Protein AF-A0A178IEM2-F1 (afdb_monomer_lite)

Foldseek 3Di:
DLVVLLVLLVQLVVCVVVVVVVSNVVSLVVLVVCLVVCPVPDDPVLNVCNVVVVSVVNNVVSVVVVVPD

Secondary structure (DSSP, 8-state):
-HHHHHHHHHHHHHHHHTT-HHHHHHHHHHHHHHHHHTTTTS-HHHHHHHHTT-HHHHHHHHHHHHS--

pLDDT: mean 90.11, std 8.6, range [43.5, 96.44]

Sequence (69 aa):
MEHEIKESLILLLRGIKNTDGVAVAKEIARLDEFASRGRGRLHAQLEHFLAGRSYVKALRFLEERETGG

Organism: NCBI:txid1184151

Radius of gyration: 11.5 Å; chains: 1; bounding box: 24×24×31 Å

Structure (mmCIF, N/CA/C/O backbone):
data_AF-A0A178IEM2-F1
#
_entry.id   AF-A0A178IEM2-F1
#
loop_
_atom_site.group_PDB
_atom_site.id
_atom_site.type_symbol
_atom_site.label_atom_id
_atom_site.label_alt_id
_atom_site.label_comp_id
_atom_site.label_asym_id
_atom_site.label_entity_id
_atom_site.label_seq_id
_atom_site.pdbx_PDB_ins_code
_atom_site.Cartn_x
_atom_site.Cartn_y
_atom_site.Cartn_z
_atom_site.occupancy
_atom_site.B_iso_or_equiv
_atom_site.auth_seq_id
_atom_site.auth_comp_id
_atom_site.auth_asym_id
_atom_site.auth_atom_id
_atom_site.pdbx_PDB_model_num
ATOM 1 N N . MET A 1 1 ? 0.181 -3.333 11.039 1.00 83.12 1 MET A N 1
ATOM 2 C CA . MET A 1 1 ? -0.620 -3.528 9.814 1.00 83.12 1 MET A CA 1
ATOM 3 C C . MET A 1 1 ? -1.122 -2.218 9.214 1.00 83.12 1 MET A C 1
ATOM 5 O O . MET A 1 1 ? -0.647 -1.900 8.141 1.00 83.12 1 MET A O 1
ATOM 9 N N . GLU A 1 2 ? -1.988 -1.415 9.849 1.00 87.25 2 GLU A N 1
ATOM 10 C CA . GLU A 1 2 ? -2.421 -0.122 9.255 1.00 87.25 2 GLU A CA 1
ATOM 11 C C . GLU A 1 2 ? -1.248 0.837 8.979 1.00 87.25 2 GLU A C 1
ATOM 13 O O . GLU A 1 2 ? -1.166 1.411 7.896 1.00 87.25 2 GLU A O 1
ATOM 18 N N . HIS A 1 3 ? -0.286 0.922 9.904 1.00 90.38 3 HIS A N 1
ATOM 19 C CA . HIS A 1 3 ? 0.952 1.685 9.710 1.00 90.38 3 HIS A CA 1
ATOM 20 C C . HIS A 1 3 ? 1.801 1.157 8.535 1.00 90.38 3 HIS A C 1
ATOM 22 O O . HIS A 1 3 ? 2.257 1.923 7.698 1.00 90.38 3 HIS A O 1
ATOM 28 N N . GLU A 1 4 ? 1.938 -0.165 8.403 1.00 91.44 4 GLU A N 1
ATOM 29 C CA . GLU A 1 4 ? 2.692 -0.793 7.304 1.00 91.44 4 GLU A CA 1
ATOM 30 C C . GLU A 1 4 ? 1.998 -0.613 5.944 1.00 91.44 4 GLU A C 1
ATOM 32 O O . GLU A 1 4 ? 2.660 -0.433 4.919 1.00 91.44 4 GLU A O 1
ATOM 37 N N . ILE A 1 5 ? 0.659 -0.629 5.928 1.00 92.38 5 ILE A N 1
ATOM 38 C CA . ILE A 1 5 ? -0.150 -0.300 4.750 1.00 92.38 5 ILE A CA 1
ATOM 39 C C . ILE A 1 5 ? 0.096 1.160 4.368 1.00 92.38 5 ILE A C 1
ATOM 41 O O . ILE A 1 5 ? 0.359 1.436 3.201 1.00 92.38 5 ILE A O 1
ATOM 45 N N . LYS A 1 6 ? 0.074 2.085 5.336 1.00 94.00 6 LYS A N 1
ATOM 46 C CA . LYS A 1 6 ? 0.372 3.506 5.113 1.00 94.00 6 LYS A CA 1
ATOM 47 C C . LYS A 1 6 ? 1.758 3.702 4.499 1.00 94.00 6 LYS A C 1
ATOM 49 O O . LYS A 1 6 ? 1.867 4.359 3.466 1.00 94.00 6 LYS A O 1
ATOM 54 N N . GLU A 1 7 ? 2.796 3.104 5.081 1.00 95.31 7 GLU A N 1
ATOM 55 C CA . GLU A 1 7 ? 4.155 3.171 4.532 1.00 95.31 7 GLU A CA 1
ATOM 56 C C . GLU A 1 7 ? 4.214 2.631 3.099 1.00 95.31 7 GLU A C 1
ATOM 58 O O . GLU A 1 7 ? 4.776 3.281 2.218 1.00 95.31 7 GLU A O 1
ATOM 63 N N . SER A 1 8 ? 3.567 1.493 2.837 1.00 95.31 8 SER A N 1
ATOM 64 C CA . SER A 1 8 ? 3.552 0.887 1.500 1.00 95.31 8 SER A CA 1
ATOM 65 C C . SER A 1 8 ? 2.804 1.753 0.478 1.00 95.31 8 SER A C 1
ATOM 67 O O . SER A 1 8 ? 3.225 1.869 -0.670 1.00 95.31 8 SER A O 1
ATOM 69 N N . LEU A 1 9 ? 1.726 2.435 0.884 1.00 95.31 9 LEU A N 1
ATOM 70 C CA . LEU A 1 9 ? 1.015 3.406 0.043 1.00 95.31 9 LEU A CA 1
ATOM 71 C C . LEU A 1 9 ? 1.888 4.628 -0.279 1.00 95.31 9 LEU A C 1
ATOM 73 O O . LEU A 1 9 ? 1.906 5.085 -1.422 1.00 95.31 9 LEU A O 1
ATOM 77 N N . ILE A 1 10 ? 2.638 5.143 0.698 1.00 95.94 10 ILE A N 1
ATOM 78 C CA . ILE A 1 10 ? 3.575 6.257 0.492 1.00 95.94 10 ILE A CA 1
ATOM 79 C C . ILE A 1 10 ? 4.688 5.843 -0.478 1.00 95.94 10 ILE A C 1
ATOM 81 O O . ILE A 1 10 ? 4.991 6.579 -1.422 1.00 95.94 10 ILE A O 1
ATOM 85 N N . LEU A 1 11 ? 5.279 4.661 -0.279 1.00 95.81 11 LEU A N 1
ATOM 86 C CA . LEU A 1 11 ? 6.322 4.121 -1.153 1.00 95.81 11 LEU A CA 1
ATOM 87 C C . LEU A 1 11 ? 5.801 3.867 -2.569 1.00 95.81 11 LEU A C 1
ATOM 89 O O . LEU A 1 11 ? 6.483 4.224 -3.530 1.00 95.81 11 LEU A O 1
ATOM 93 N N . LEU A 1 12 ? 4.578 3.351 -2.710 1.00 95.56 12 LEU A N 1
ATOM 94 C CA . LEU A 1 12 ? 3.914 3.174 -3.998 1.00 95.56 12 LEU A CA 1
ATOM 95 C C . LEU A 1 12 ? 3.773 4.506 -4.745 1.00 95.56 12 LEU A C 1
ATOM 97 O O . LEU A 1 12 ? 4.194 4.620 -5.895 1.00 95.56 12 LEU A O 1
ATOM 101 N N . LEU A 1 13 ? 3.214 5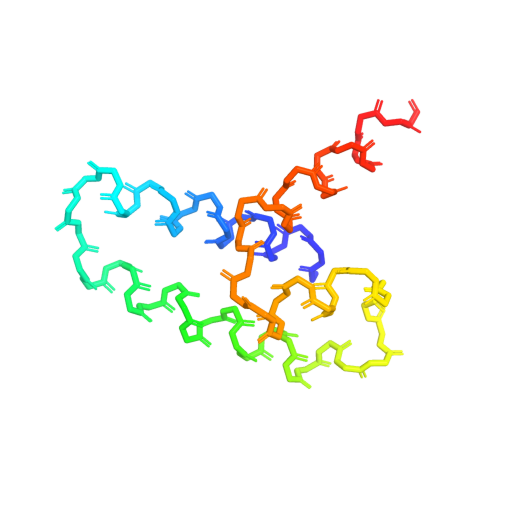.532 -4.096 1.00 95.00 13 LEU A N 1
ATOM 102 C CA . LEU A 1 13 ? 3.025 6.850 -4.712 1.00 95.00 13 LEU A CA 1
ATOM 103 C C . LEU A 1 13 ? 4.362 7.519 -5.049 1.00 95.00 13 LEU A C 1
ATOM 105 O O . LEU A 1 13 ? 4.493 8.160 -6.094 1.00 95.00 13 LEU A O 1
ATOM 109 N N . ARG A 1 14 ? 5.380 7.333 -4.203 1.00 96.06 14 ARG A N 1
ATOM 110 C CA . ARG A 1 14 ? 6.747 7.783 -4.480 1.00 96.06 14 ARG A CA 1
ATOM 111 C C . ARG A 1 14 ? 7.346 7.054 -5.685 1.00 96.06 14 ARG A C 1
ATOM 113 O O . ARG A 1 14 ? 7.979 7.704 -6.512 1.00 96.06 14 ARG A O 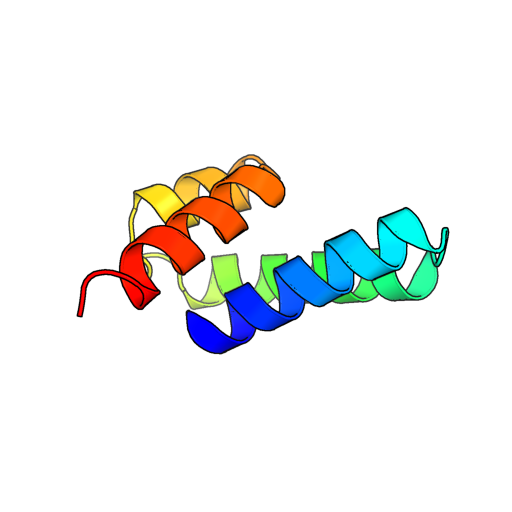1
ATOM 120 N N . GLY A 1 15 ? 7.133 5.744 -5.804 1.00 95.19 15 GLY A N 1
ATOM 121 C CA . GLY A 1 15 ? 7.548 4.944 -6.957 1.00 95.19 15 GLY A CA 1
ATOM 122 C C . GLY A 1 15 ? 6.893 5.431 -8.249 1.00 95.19 15 GLY A C 1
ATOM 123 O O . GLY A 1 15 ? 7.594 5.680 -9.225 1.00 95.19 15 GLY A O 1
ATOM 124 N N . ILE A 1 16 ? 5.579 5.689 -8.223 1.00 93.75 16 ILE A N 1
ATOM 125 C CA . ILE A 1 16 ? 4.840 6.275 -9.355 1.00 93.75 16 ILE A CA 1
ATOM 126 C C . ILE A 1 16 ? 5.444 7.631 -9.740 1.00 93.75 16 ILE A C 1
ATOM 128 O O . ILE A 1 16 ? 5.743 7.860 -10.909 1.00 93.75 16 ILE A O 1
ATOM 132 N N . LYS A 1 17 ? 5.685 8.515 -8.760 1.00 95.25 17 LYS A N 1
ATOM 133 C CA . LYS A 1 17 ? 6.279 9.841 -8.995 1.00 95.25 17 LYS A CA 1
ATOM 134 C C . LYS A 1 17 ? 7.678 9.762 -9.618 1.00 95.25 17 LYS A C 1
ATOM 136 O O . LYS A 1 17 ? 8.015 10.595 -10.452 1.00 95.25 17 LYS A O 1
ATOM 141 N N . ASN A 1 18 ? 8.485 8.782 -9.216 1.00 96.00 18 ASN A N 1
ATOM 142 C CA . ASN A 1 18 ? 9.842 8.583 -9.733 1.00 96.00 18 ASN A CA 1
ATOM 143 C C . ASN A 1 18 ? 9.894 7.708 -10.995 1.00 96.00 18 ASN A C 1
ATOM 145 O O . ASN A 1 18 ? 10.981 7.461 -11.505 1.00 96.00 18 ASN A O 1
ATOM 149 N N . THR A 1 19 ? 8.750 7.244 -11.511 1.00 95.50 19 THR A N 1
ATOM 150 C CA . THR A 1 19 ? 8.680 6.280 -12.628 1.00 95.50 19 THR A CA 1
ATOM 151 C C . THR A 1 19 ? 9.447 4.974 -12.335 1.00 95.50 19 THR A C 1
ATOM 153 O O . THR A 1 19 ? 9.947 4.303 -13.234 1.00 95.50 19 THR A O 1
ATOM 156 N N . ASP A 1 20 ? 9.535 4.583 -11.062 1.00 96.19 20 ASP A N 1
ATOM 157 C CA . ASP A 1 20 ? 10.190 3.346 -10.631 1.00 96.19 20 ASP A CA 1
ATOM 158 C C . ASP A 1 20 ? 9.192 2.181 -10.687 1.00 96.19 20 ASP A C 1
ATOM 160 O O . ASP A 1 20 ? 8.498 1.863 -9.718 1.00 96.19 20 ASP A O 1
ATOM 164 N N . GLY A 1 21 ? 9.089 1.558 -11.863 1.00 93.06 21 GLY A N 1
ATOM 165 C CA . GLY A 1 21 ? 8.149 0.461 -12.106 1.00 93.06 21 GLY A CA 1
ATOM 166 C C . GLY A 1 21 ? 8.390 -0.773 -11.229 1.00 93.06 21 GLY A C 1
ATOM 167 O O . GLY A 1 21 ? 7.437 -1.479 -10.896 1.00 93.06 21 GLY A O 1
ATOM 168 N N . VAL A 1 22 ? 9.636 -1.013 -10.807 1.00 94.62 22 VAL A N 1
ATOM 169 C CA . VAL A 1 22 ? 9.987 -2.144 -9.934 1.00 94.62 22 VAL A CA 1
ATOM 170 C C . VAL A 1 22 ? 9.473 -1.887 -8.521 1.00 94.62 22 VAL A C 1
ATOM 172 O O . VAL A 1 22 ? 8.823 -2.758 -7.937 1.00 94.62 22 VAL A O 1
ATOM 175 N N . ALA A 1 23 ? 9.702 -0.683 -7.989 1.00 93.25 23 ALA A N 1
ATOM 176 C CA . ALA A 1 23 ? 9.166 -0.280 -6.694 1.00 93.25 23 ALA A CA 1
ATOM 177 C C . ALA A 1 23 ? 7.631 -0.309 -6.693 1.00 93.25 23 ALA A C 1
ATOM 179 O O . ALA A 1 23 ? 7.027 -0.850 -5.771 1.00 93.25 23 ALA A O 1
ATOM 180 N N . VAL A 1 24 ? 6.991 0.190 -7.754 1.00 94.62 24 VAL A N 1
ATOM 181 C CA . VAL A 1 24 ? 5.526 0.170 -7.886 1.00 94.62 24 VAL A CA 1
ATOM 182 C C . VAL A 1 24 ? 4.975 -1.255 -7.855 1.00 94.62 24 VAL A C 1
ATOM 184 O O . VAL A 1 24 ? 4.070 -1.541 -7.073 1.00 94.62 24 VAL A O 1
ATOM 187 N N . ALA A 1 25 ? 5.530 -2.169 -8.656 1.00 95.00 25 ALA A N 1
ATOM 188 C CA . ALA A 1 25 ? 5.070 -3.557 -8.691 1.00 95.00 25 ALA A CA 1
ATOM 189 C C . ALA A 1 25 ? 5.243 -4.260 -7.333 1.00 95.00 25 ALA A C 1
ATOM 191 O O . ALA A 1 25 ? 4.345 -4.978 -6.888 1.00 95.00 25 ALA A O 1
ATOM 192 N N . LYS A 1 26 ? 6.370 -4.013 -6.653 1.00 96.44 26 LYS A N 1
ATOM 193 C CA . LYS A 1 26 ? 6.652 -4.562 -5.323 1.00 96.44 26 LYS A CA 1
ATOM 194 C C . LYS A 1 26 ? 5.634 -4.089 -4.284 1.00 96.44 26 LYS A C 1
ATOM 196 O O . LYS A 1 26 ? 5.079 -4.914 -3.560 1.00 96.44 26 LYS A O 1
ATOM 201 N N . GLU A 1 27 ? 5.367 -2.787 -4.225 1.00 95.81 27 GLU A N 1
ATOM 202 C CA . GLU A 1 27 ? 4.446 -2.240 -3.227 1.00 95.81 27 GLU A CA 1
ATOM 203 C C . GLU A 1 27 ? 2.988 -2.619 -3.527 1.00 95.81 27 GLU A C 1
ATOM 205 O O . GLU A 1 27 ? 2.234 -2.880 -2.594 1.00 95.81 27 GLU A O 1
ATOM 210 N N . ILE A 1 28 ? 2.593 -2.764 -4.802 1.00 94.12 28 ILE A N 1
ATOM 211 C CA . ILE A 1 28 ? 1.276 -3.318 -5.170 1.00 94.12 28 ILE A CA 1
ATOM 212 C C . ILE A 1 28 ? 1.116 -4.741 -4.628 1.00 94.12 28 ILE A C 1
ATOM 214 O O . ILE A 1 28 ? 0.103 -5.034 -3.994 1.00 94.12 28 ILE A O 1
ATOM 218 N N . ALA A 1 29 ? 2.104 -5.615 -4.844 1.00 94.62 29 ALA A N 1
ATOM 219 C CA . ALA A 1 29 ? 2.052 -6.992 -4.352 1.00 94.62 29 ALA A CA 1
ATOM 220 C C . ALA A 1 29 ? 1.984 -7.045 -2.817 1.00 94.62 29 ALA A C 1
ATOM 222 O O . ALA A 1 29 ? 1.223 -7.824 -2.245 1.00 94.62 29 ALA A O 1
ATOM 223 N N . ARG A 1 30 ? 2.734 -6.166 -2.145 1.00 94.38 30 ARG A N 1
ATOM 224 C CA . ARG A 1 30 ? 2.727 -6.051 -0.685 1.00 94.38 30 ARG A CA 1
ATOM 225 C C . ARG A 1 30 ? 1.373 -5.578 -0.147 1.00 94.38 30 ARG A C 1
ATOM 227 O O . ARG A 1 30 ? 0.876 -6.124 0.834 1.00 94.38 30 ARG A O 1
ATOM 234 N N . LEU A 1 31 ? 0.754 -4.595 -0.800 1.00 93.12 31 LEU A N 1
ATOM 235 C CA . LEU A 1 31 ? -0.579 -4.099 -0.447 1.00 93.12 31 LEU A CA 1
ATOM 236 C C . LEU A 1 31 ? -1.668 -5.157 -0.660 1.00 93.12 31 LEU A C 1
ATOM 238 O O . LEU A 1 31 ? -2.587 -5.239 0.152 1.00 93.12 31 LEU A O 1
ATOM 242 N N . ASP A 1 32 ? -1.556 -5.979 -1.704 1.00 91.56 32 ASP A N 1
ATOM 243 C CA . ASP A 1 32 ? -2.474 -7.097 -1.947 1.00 91.56 32 ASP A CA 1
ATOM 244 C C . ASP A 1 32 ? -2.354 -8.178 -0.858 1.00 91.56 32 ASP A C 1
ATOM 246 O O . ASP A 1 32 ? -3.361 -8.653 -0.325 1.00 91.56 32 ASP A O 1
ATOM 250 N N . GLU A 1 33 ? -1.123 -8.485 -0.429 1.00 92.31 33 GLU A N 1
ATOM 251 C CA . GLU A 1 33 ? -0.882 -9.381 0.704 1.00 92.31 33 GLU A CA 1
ATOM 252 C C . GLU A 1 33 ? -1.505 -8.825 1.991 1.00 92.31 33 GLU A C 1
ATOM 254 O O . GLU A 1 33 ? -2.207 -9.551 2.700 1.00 92.31 33 GLU A O 1
ATOM 259 N N . PHE A 1 34 ? -1.309 -7.536 2.283 1.00 90.44 34 PHE A N 1
ATOM 260 C CA . PHE A 1 34 ? -1.918 -6.901 3.450 1.00 90.44 34 PHE A CA 1
ATOM 261 C C . PHE A 1 34 ? -3.445 -6.891 3.383 1.00 90.44 34 PHE A C 1
ATOM 263 O O . PHE A 1 34 ? -4.087 -7.159 4.396 1.00 90.44 34 PHE A O 1
ATOM 270 N N . ALA A 1 35 ? -4.037 -6.640 2.215 1.00 88.12 35 ALA A N 1
ATOM 271 C CA . ALA A 1 35 ? -5.485 -6.695 2.032 1.00 88.12 35 ALA A CA 1
ATOM 272 C C . ALA A 1 35 ? -6.029 -8.119 2.232 1.00 88.12 35 ALA A C 1
ATOM 274 O O . ALA A 1 35 ? -7.073 -8.314 2.853 1.00 88.12 35 ALA A O 1
ATOM 275 N N . SER A 1 36 ? -5.304 -9.133 1.757 1.00 89.00 36 SER A N 1
ATOM 276 C CA . SER A 1 36 ? -5.685 -10.536 1.933 1.00 89.00 36 SER A CA 1
ATOM 277 C C . SER A 1 36 ? -5.514 -11.020 3.374 1.00 89.00 36 SER A C 1
ATOM 279 O O . SER A 1 36 ? -6.389 -11.714 3.886 1.00 89.00 36 SER A O 1
ATOM 281 N N . ARG A 1 37 ? -4.434 -10.626 4.059 1.00 88.44 37 ARG A N 1
ATOM 282 C CA . ARG A 1 37 ? -4.179 -10.966 5.472 1.00 88.44 37 ARG A CA 1
ATOM 283 C C . ARG A 1 37 ? -5.050 -10.181 6.446 1.00 88.44 37 ARG A C 1
ATOM 285 O O . ARG A 1 37 ? -5.372 -10.672 7.523 1.00 88.44 37 ARG A O 1
ATOM 292 N N . GLY A 1 38 ? -5.390 -8.953 6.082 1.00 83.25 38 GLY A N 1
ATOM 293 C CA . GLY A 1 38 ? -6.181 -8.034 6.885 1.00 83.25 38 GLY A CA 1
ATOM 294 C C . GLY A 1 38 ? -7.689 -8.184 6.700 1.00 83.25 38 GLY A C 1
ATOM 295 O O . GLY A 1 38 ? -8.435 -7.453 7.350 1.00 83.25 38 GLY A O 1
ATOM 296 N N . ARG A 1 39 ? -8.146 -9.109 5.842 1.00 80.00 39 ARG A N 1
ATOM 297 C CA . ARG A 1 39 ? -9.567 -9.281 5.530 1.00 80.00 39 ARG A CA 1
ATOM 298 C C . ARG A 1 39 ? -10.382 -9.574 6.795 1.00 80.00 39 ARG A C 1
ATOM 300 O O . ARG A 1 39 ? -10.119 -10.557 7.484 1.00 80.00 39 ARG A O 1
ATOM 307 N N . GLY A 1 40 ? -11.343 -8.708 7.118 1.00 79.50 40 GLY A N 1
ATOM 308 C CA . GLY A 1 40 ? -12.156 -8.795 8.343 1.00 79.50 40 GLY A CA 1
ATOM 309 C C . GLY A 1 40 ? -11.474 -8.313 9.634 1.00 79.50 40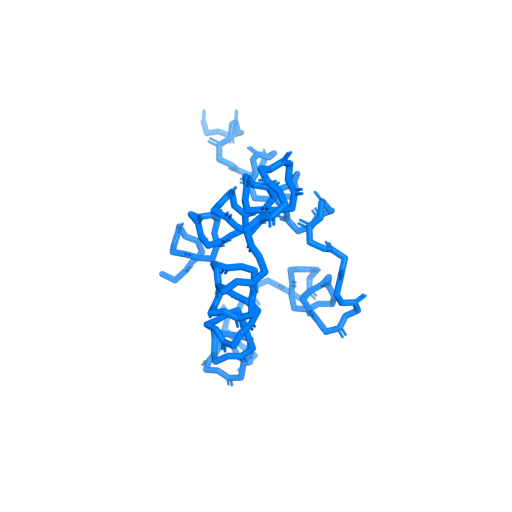 GLY A C 1
ATOM 310 O O . GLY A 1 40 ? -12.067 -8.408 10.707 1.00 79.50 40 GLY A O 1
ATOM 311 N N . ARG A 1 41 ? -10.243 -7.791 9.549 1.00 84.94 41 ARG A N 1
ATOM 312 C CA . ARG A 1 41 ? -9.498 -7.177 10.666 1.00 84.94 41 ARG A CA 1
ATOM 313 C C . ARG A 1 41 ? -9.157 -5.705 10.412 1.00 84.94 41 ARG A C 1
ATOM 315 O O . ARG A 1 41 ? -8.936 -4.962 11.364 1.00 84.94 41 ARG A O 1
ATOM 322 N N . LEU A 1 42 ? -9.092 -5.296 9.147 1.00 85.69 42 LEU A N 1
ATOM 323 C CA . LEU A 1 42 ? -8.937 -3.905 8.731 1.00 85.69 42 LEU A CA 1
ATOM 324 C C . LEU A 1 42 ? -10.278 -3.163 8.792 1.00 85.69 42 LEU A C 1
ATOM 326 O O . LEU A 1 42 ? -11.348 -3.761 8.861 1.00 85.69 42 LEU A O 1
ATOM 330 N N . HIS A 1 43 ? -10.223 -1.833 8.760 1.00 89.06 43 HIS A N 1
ATOM 331 C CA . HIS A 1 43 ? -11.429 -1.020 8.655 1.00 89.06 43 HIS A CA 1
ATOM 332 C C . HIS A 1 43 ? -12.105 -1.253 7.295 1.00 89.06 43 HIS A C 1
ATOM 334 O O . HIS A 1 43 ? -11.444 -1.129 6.263 1.00 89.06 43 HIS A O 1
ATOM 340 N N . ALA A 1 44 ? -13.423 -1.480 7.272 1.00 89.62 44 ALA A N 1
ATOM 341 C CA . ALA A 1 44 ? -14.169 -1.797 6.044 1.00 89.62 44 ALA A CA 1
ATOM 342 C C . ALA A 1 44 ? -13.932 -0.783 4.906 1.00 89.62 44 ALA A C 1
ATOM 344 O O . ALA A 1 44 ? -13.866 -1.138 3.730 1.00 89.62 44 ALA A O 1
ATOM 345 N N . GLN A 1 45 ? -13.754 0.496 5.255 1.00 90.75 45 GLN A N 1
ATOM 346 C CA . GLN A 1 45 ? -13.453 1.549 4.282 1.00 90.75 45 GLN A CA 1
ATOM 347 C C . GLN A 1 45 ? -12.042 1.419 3.678 1.00 90.75 45 GLN A C 1
ATOM 349 O O . GLN A 1 45 ? -11.875 1.594 2.472 1.00 90.75 45 GLN A O 1
ATOM 354 N N . LEU A 1 46 ? -11.041 1.053 4.486 1.00 91.19 46 LEU A N 1
ATOM 355 C CA . LEU A 1 46 ? -9.680 0.794 4.016 1.00 91.19 46 LEU A CA 1
ATOM 356 C C . LEU A 1 46 ? -9.640 -0.446 3.118 1.00 91.19 46 LEU A C 1
ATOM 358 O O . LEU A 1 46 ? -9.045 -0.397 2.045 1.00 91.19 46 LEU A O 1
ATOM 362 N N . GLU A 1 47 ? -10.321 -1.525 3.514 1.00 91.00 47 GLU A N 1
ATOM 363 C CA . GLU A 1 47 ? -10.458 -2.734 2.690 1.00 91.00 47 GLU A CA 1
ATOM 364 C C . GLU A 1 47 ? -11.080 -2.413 1.331 1.00 91.00 47 GLU A C 1
ATOM 366 O O . GLU A 1 47 ? -10.567 -2.836 0.296 1.00 91.00 47 GLU A O 1
ATOM 371 N N . HIS A 1 48 ? -12.145 -1.607 1.320 1.00 91.38 48 HIS A N 1
ATOM 372 C CA . HIS A 1 48 ? -12.803 -1.187 0.089 1.00 91.38 48 HIS A CA 1
ATOM 373 C C . HIS A 1 48 ? -11.863 -0.387 -0.825 1.00 91.38 48 HIS A C 1
ATOM 375 O O . HIS A 1 48 ? -11.809 -0.634 -2.032 1.00 91.38 48 HIS A O 1
ATOM 381 N N . PHE A 1 49 ? -11.076 0.541 -0.269 1.00 92.94 49 PHE A N 1
ATOM 3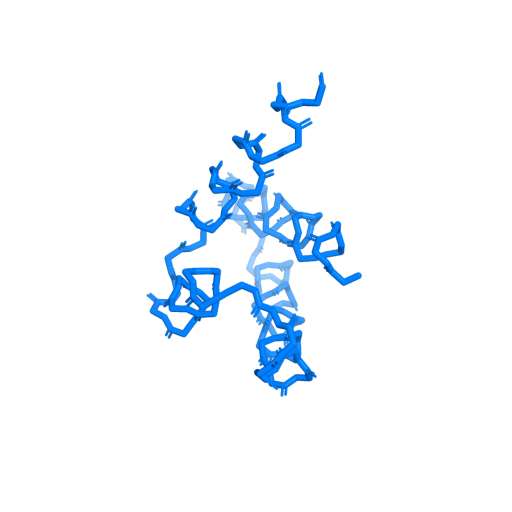82 C CA . PHE A 1 49 ? -10.107 1.296 -1.062 1.00 92.94 49 PHE A CA 1
ATOM 383 C C . PHE A 1 49 ? -8.981 0.418 -1.612 1.00 92.94 49 PHE A C 1
ATOM 385 O O . PHE A 1 49 ? -8.611 0.592 -2.773 1.00 92.94 49 PHE A O 1
ATOM 392 N N . LEU A 1 5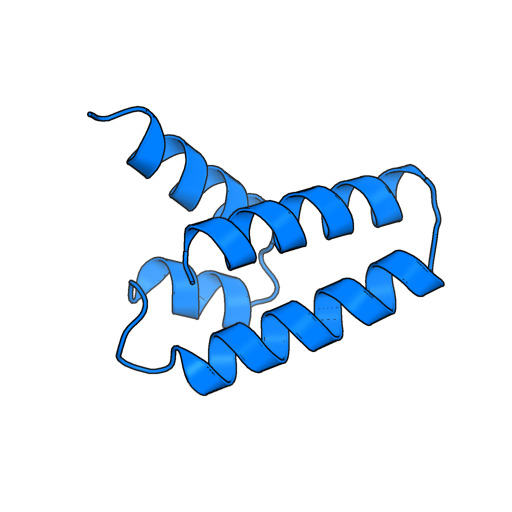0 ? -8.457 -0.524 -0.823 1.00 91.25 50 LEU A N 1
ATOM 393 C CA . LEU A 1 50 ? -7.414 -1.450 -1.273 1.00 91.25 50 LEU A CA 1
ATOM 394 C C . LEU A 1 50 ? -7.937 -2.392 -2.369 1.00 91.25 50 LEU A C 1
ATOM 396 O O . LEU A 1 50 ? -7.283 -2.538 -3.401 1.00 91.25 50 LEU A O 1
ATOM 400 N N . ALA A 1 51 ? -9.146 -2.940 -2.209 1.00 89.31 51 ALA A N 1
ATOM 401 C CA . ALA A 1 51 ? -9.794 -3.781 -3.217 1.00 89.31 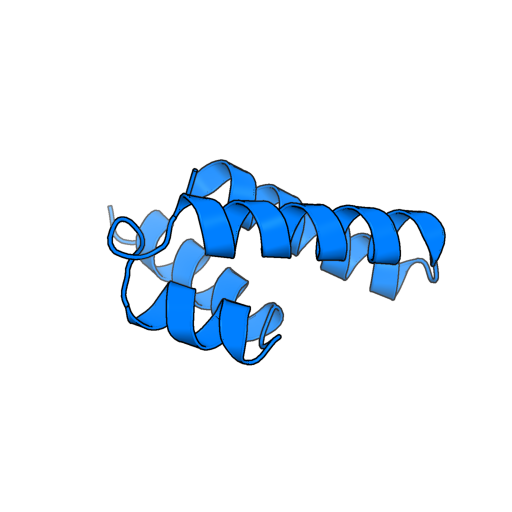51 ALA A CA 1
ATOM 402 C C . ALA A 1 51 ? -10.060 -3.022 -4.531 1.00 89.31 51 ALA A C 1
ATOM 404 O O . ALA A 1 51 ? -9.859 -3.557 -5.619 1.00 89.31 51 ALA A O 1
ATOM 405 N N . GLY A 1 52 ? -10.455 -1.749 -4.440 1.00 90.94 52 GLY A N 1
ATOM 406 C CA . GLY A 1 52 ? -10.656 -0.866 -5.590 1.00 90.94 52 GLY A CA 1
ATOM 407 C C . GLY A 1 52 ? -9.382 -0.203 -6.126 1.00 90.94 52 GLY A C 1
ATOM 408 O O . GLY A 1 52 ? -9.495 0.726 -6.927 1.00 90.94 52 GLY A O 1
ATOM 409 N N . ARG A 1 53 ? -8.186 -0.595 -5.651 1.00 89.50 53 ARG A N 1
ATOM 410 C CA . ARG A 1 53 ? -6.882 0.025 -5.982 1.00 89.50 53 ARG A CA 1
ATOM 411 C C . ARG A 1 53 ? -6.868 1.556 -5.850 1.00 89.50 53 ARG A C 1
ATOM 413 O O . ARG A 1 53 ? -6.125 2.265 -6.525 1.00 89.50 53 ARG A O 1
ATOM 420 N N . SER A 1 54 ? -7.693 2.088 -4.956 1.00 93.25 54 SER A N 1
ATOM 421 C CA . SER A 1 54 ? -7.819 3.516 -4.673 1.00 93.25 54 SER A CA 1
ATOM 422 C C . SER A 1 54 ? -6.763 3.955 -3.653 1.00 93.25 54 SER A C 1
ATOM 424 O O . SER A 1 54 ? -7.091 4.436 -2.570 1.00 93.25 54 SER A O 1
ATOM 426 N N . TYR A 1 55 ? -5.482 3.796 -3.997 1.00 93.19 55 TYR A N 1
ATOM 427 C CA . TYR A 1 55 ? -4.348 3.979 -3.079 1.00 93.19 55 TYR A CA 1
ATOM 428 C C . TYR A 1 55 ? -4.257 5.387 -2.471 1.00 93.19 55 TYR A C 1
ATOM 430 O O . TYR A 1 55 ? -3.981 5.533 -1.285 1.00 93.19 55 TYR A O 1
ATOM 438 N N . VAL A 1 56 ? -4.568 6.430 -3.246 1.00 93.62 56 VAL A N 1
ATOM 439 C CA . VAL A 1 56 ? -4.581 7.819 -2.749 1.00 93.62 56 VAL A CA 1
ATOM 440 C C . VAL A 1 56 ? -5.662 8.022 -1.680 1.00 93.62 56 VAL A C 1
ATOM 442 O O . VAL A 1 56 ? -5.418 8.678 -0.670 1.00 93.62 56 VAL A O 1
ATOM 445 N N . LYS A 1 57 ? -6.853 7.434 -1.870 1.00 93.44 57 LYS A N 1
ATOM 446 C CA . LYS A 1 57 ? -7.946 7.509 -0.887 1.00 93.44 57 LYS A CA 1
ATOM 447 C C . LYS A 1 57 ? -7.633 6.688 0.362 1.00 93.44 57 LYS A C 1
ATOM 449 O O . LYS A 1 57 ? -7.899 7.155 1.461 1.00 93.44 57 LYS A O 1
ATOM 454 N N . ALA A 1 58 ? -7.038 5.506 0.186 1.00 94.06 58 ALA A N 1
ATOM 455 C CA . ALA A 1 58 ? -6.565 4.676 1.291 1.00 94.06 58 ALA A CA 1
ATOM 456 C C . ALA A 1 58 ? -5.551 5.429 2.165 1.00 94.06 58 ALA A C 1
ATOM 458 O O . ALA A 1 58 ? -5.670 5.408 3.386 1.00 94.06 58 ALA A O 1
ATOM 459 N N . LEU A 1 59 ? -4.594 6.129 1.542 1.00 94.56 59 LEU A N 1
ATOM 460 C CA . LEU A 1 59 ? -3.593 6.911 2.264 1.00 94.56 59 LEU A CA 1
ATOM 461 C C . LEU A 1 59 ? -4.241 8.065 3.028 1.00 94.56 59 LEU A C 1
ATOM 463 O O . LEU A 1 59 ? -4.046 8.161 4.235 1.00 94.56 59 LEU A O 1
ATOM 467 N N . ARG A 1 60 ? -5.076 8.869 2.356 1.00 94.12 60 ARG A N 1
ATOM 468 C CA . ARG A 1 60 ? -5.788 9.982 2.998 1.00 94.12 60 ARG A CA 1
ATOM 469 C C . ARG A 1 60 ? -6.605 9.509 4.203 1.00 94.12 60 ARG A C 1
ATOM 471 O O . ARG A 1 60 ? -6.510 10.109 5.264 1.00 94.12 60 ARG A O 1
ATOM 478 N N . PHE A 1 61 ? -7.344 8.410 4.061 1.00 93.00 61 PHE A N 1
ATOM 479 C CA . PHE A 1 61 ? -8.121 7.831 5.158 1.00 93.00 61 PHE A CA 1
ATOM 480 C C . PHE A 1 61 ? -7.248 7.470 6.371 1.00 93.00 61 PHE A C 1
ATOM 482 O O . PHE A 1 61 ? -7.633 7.718 7.512 1.00 93.00 61 PHE A O 1
ATOM 489 N N . LEU A 1 62 ? -6.064 6.895 6.135 1.00 91.81 62 LEU A N 1
ATOM 490 C CA . LEU A 1 62 ? -5.116 6.561 7.200 1.00 91.81 62 LEU A CA 1
ATOM 491 C C . LEU A 1 62 ? -4.494 7.814 7.836 1.00 91.81 62 LEU A C 1
ATOM 493 O O . LEU A 1 62 ? -4.290 7.838 9.046 1.00 91.81 62 LEU A O 1
ATOM 497 N N . GLU A 1 63 ? -4.221 8.860 7.056 1.00 91.12 63 GLU A N 1
ATOM 498 C CA . GLU A 1 63 ? -3.735 10.148 7.569 1.00 91.12 63 GLU A CA 1
ATOM 499 C C . GLU A 1 63 ? -4.789 10.853 8.435 1.00 91.12 63 GLU A C 1
ATOM 501 O O . GLU A 1 63 ? -4.488 11.269 9.551 1.00 91.12 63 GLU A O 1
ATOM 506 N N . GLU A 1 64 ? -6.042 10.920 7.982 1.00 90.25 64 GLU A N 1
ATOM 507 C CA . GLU A 1 64 ? -7.147 11.534 8.733 1.00 90.25 64 GLU A CA 1
ATOM 508 C C . GLU A 1 64 ? -7.382 10.845 10.085 1.00 90.25 64 GLU A C 1
ATOM 510 O O . GLU A 1 64 ? -7.677 11.507 11.078 1.00 90.25 64 GLU A O 1
ATOM 515 N N . ARG A 1 65 ? -7.193 9.522 10.151 1.00 85.75 65 ARG A N 1
ATOM 516 C CA . ARG A 1 65 ? -7.315 8.758 11.401 1.00 85.75 65 ARG A CA 1
ATOM 517 C C . ARG A 1 65 ? -6.126 8.902 12.341 1.00 85.75 65 ARG A C 1
ATOM 519 O O . ARG A 1 65 ? -6.310 8.787 13.546 1.00 85.75 65 ARG A O 1
ATOM 526 N N . GLU A 1 66 ? -4.927 9.127 11.815 1.00 77.12 66 GLU A N 1
ATOM 527 C CA . GLU A 1 66 ? -3.724 9.330 12.631 1.00 77.12 66 GLU A CA 1
ATOM 528 C C . GLU A 1 66 ? -3.658 10.753 13.210 1.00 77.12 66 GLU A C 1
ATOM 530 O O . GLU A 1 66 ? -3.107 10.953 14.286 1.00 77.12 66 GLU A O 1
ATOM 535 N N . THR A 1 67 ? -4.262 11.735 12.530 1.00 66.81 67 THR A N 1
ATOM 536 C CA . THR A 1 67 ? -4.237 13.155 12.937 1.00 66.81 67 THR A CA 1
ATOM 537 C C . THR A 1 67 ? -5.392 13.551 13.874 1.00 66.81 67 THR A C 1
ATOM 539 O O . THR A 1 67 ? -5.446 14.686 14.337 1.00 66.81 67 THR A O 1
ATOM 542 N N . GLY A 1 68 ? -6.328 12.638 14.152 1.00 57.75 68 GLY A N 1
ATOM 543 C CA . GLY A 1 68 ? -7.475 12.843 15.048 1.00 57.75 68 GLY A CA 1
ATOM 544 C C . GLY A 1 68 ? -7.299 12.228 16.441 1.00 57.75 68 GLY A C 1
ATOM 545 O O . GLY A 1 68 ? -8.258 11.652 16.955 1.00 57.75 68 GLY A O 1
ATOM 546 N N . GLY A 1 69 ? -6.080 12.279 16.992 1.00 43.50 69 GLY A N 1
ATOM 547 C CA . GLY A 1 69 ? -5.724 11.781 18.329 1.00 43.50 69 GLY A CA 1
ATOM 548 C C . GLY A 1 69 ? -5.672 12.877 19.382 1.00 43.50 69 GLY A C 1
ATOM 549 O O . GLY A 1 69 ? -5.100 13.946 19.077 1.00 43.50 69 GLY A O 1
#